Protein AF-A0A1E3SAB3-F1 (afdb_monomer_lite)

Secondary structure (DSSP, 8-state):
-HHHHHHHHHHHHHHHHHHHHHHHHHHHHHHHHHHHHHHHHHHHHHHHHHHHHHHHHHHHHHHHHHHHTT-THHHHHHHHHHHHHHH-TTHHHHHHH--

Foldseek 3Di:
DVVVVVVVVVVVVVVVVVVVVVVVVVVVVVVVVVVVVVVVVVCVVCVVVVVVVVVVVVVVVVLVVCVVVVHPCNVLNPVGSVVCCVVPVPVVVVVVVPD

pLDDT: mean 75.01, std 13.58, range [45.72, 95.44]

Organism: Mycobacterium intermedium (NCBI:txid28445)

Radius of gyration: 34.52 Å; chains: 1; bounding box: 85×29×82 Å

Structure (mmCIF, N/CA/C/O backbone):
data_AF-A0A1E3SAB3-F1
#
_entry.id   AF-A0A1E3SAB3-F1
#
loop_
_atom_site.group_PDB
_atom_site.id
_atom_site.type_symbol
_atom_site.label_atom_id
_atom_site.label_alt_id
_atom_site.label_comp_id
_atom_site.label_asym_id
_atom_site.label_entity_id
_atom_site.label_seq_id
_atom_site.pdbx_PDB_ins_code
_atom_site.Cartn_x
_atom_site.Cartn_y
_atom_site.Cartn_z
_atom_site.occupancy
_atom_site.B_iso_or_equiv
_atom_site.auth_seq_id
_atom_site.auth_comp_id
_atom_site.auth_asym_id
_atom_site.auth_atom_id
_atom_site.pdbx_PDB_model_num
ATOM 1 N N . MET A 1 1 ? 33.434 6.133 -38.827 1.00 71.31 1 MET A N 1
ATOM 2 C CA . MET A 1 1 ? 33.581 5.434 -37.525 1.00 71.31 1 MET A CA 1
ATOM 3 C C . MET A 1 1 ? 32.771 6.106 -36.412 1.00 71.31 1 MET A C 1
ATOM 5 O O . MET A 1 1 ? 32.055 5.404 -35.714 1.00 71.31 1 MET A O 1
ATOM 9 N N . TRP A 1 2 ? 32.771 7.440 -36.299 1.00 87.12 2 TRP A N 1
ATOM 10 C CA . TRP A 1 2 ? 31.996 8.182 -35.286 1.00 87.12 2 TRP A CA 1
ATOM 11 C C . TRP A 1 2 ? 30.472 7.976 -35.323 1.00 87.12 2 TRP A C 1
ATOM 13 O O . TRP A 1 2 ? 29.856 7.834 -34.273 1.00 87.12 2 TRP A O 1
ATOM 23 N N . GLY A 1 3 ? 29.865 7.879 -36.512 1.00 91.19 3 GLY A N 1
ATOM 24 C CA . GLY A 1 3 ? 28.416 7.657 -36.636 1.00 91.19 3 GLY A CA 1
ATOM 25 C C . GLY A 1 3 ? 27.934 6.325 -36.047 1.00 91.19 3 GLY A C 1
ATOM 26 O O . GLY A 1 3 ? 26.870 6.276 -35.439 1.00 91.19 3 GLY A O 1
ATOM 27 N N . ALA A 1 4 ? 28.740 5.262 -36.149 1.00 90.00 4 ALA A N 1
ATOM 28 C CA . ALA A 1 4 ? 28.410 3.961 -35.563 1.00 90.00 4 ALA A CA 1
ATOM 29 C C . ALA A 1 4 ? 28.462 4.003 -34.027 1.00 90.00 4 ALA A C 1
ATOM 31 O O . ALA A 1 4 ? 27.572 3.477 -33.365 1.00 90.00 4 ALA A O 1
ATOM 32 N N . LEU A 1 5 ? 29.459 4.691 -33.460 1.00 92.38 5 LEU A N 1
ATOM 33 C CA . LEU A 1 5 ? 29.556 4.903 -32.012 1.00 92.38 5 LEU A CA 1
ATOM 34 C C . LEU A 1 5 ? 28.376 5.725 -31.484 1.00 92.38 5 LEU A C 1
ATOM 36 O O . LEU A 1 5 ? 27.804 5.389 -30.449 1.00 92.38 5 LEU A O 1
ATOM 40 N N . PHE A 1 6 ? 27.970 6.758 -32.224 1.00 94.94 6 PHE A N 1
ATOM 41 C CA . PHE A 1 6 ? 26.818 7.580 -31.864 1.00 94.94 6 PHE A CA 1
ATOM 42 C C . PHE A 1 6 ? 25.510 6.776 -31.895 1.00 94.94 6 PHE A C 1
ATOM 44 O O . PHE A 1 6 ? 24.705 6.873 -30.972 1.00 94.94 6 PHE A O 1
ATOM 51 N N . ALA A 1 7 ? 25.326 5.922 -32.907 1.00 93.25 7 ALA A N 1
ATOM 52 C CA . ALA A 1 7 ? 24.166 5.038 -33.005 1.00 93.25 7 ALA A CA 1
ATOM 53 C C . ALA A 1 7 ? 24.092 4.039 -31.835 1.00 93.25 7 ALA A C 1
ATOM 55 O O . ALA A 1 7 ? 23.034 3.884 -31.229 1.00 93.25 7 ALA A O 1
ATOM 56 N N . VAL A 1 8 ? 25.214 3.410 -31.466 1.00 94.81 8 VAL A N 1
ATOM 57 C CA . VAL A 1 8 ? 25.278 2.483 -30.320 1.00 94.81 8 VAL A CA 1
ATOM 58 C C . VAL A 1 8 ? 24.951 3.198 -29.010 1.00 94.81 8 VAL A C 1
ATOM 60 O O . VAL A 1 8 ? 24.176 2.682 -28.206 1.00 94.81 8 VAL A O 1
ATOM 63 N N . PHE A 1 9 ? 25.489 4.401 -28.804 1.00 95.25 9 PHE A N 1
ATOM 64 C CA . PHE A 1 9 ? 25.206 5.189 -27.606 1.00 95.25 9 PHE A CA 1
ATOM 65 C C . PHE A 1 9 ? 23.723 5.564 -27.506 1.00 95.25 9 PHE A C 1
ATOM 67 O O . PHE A 1 9 ? 23.112 5.421 -26.448 1.00 95.25 9 PHE A O 1
ATOM 74 N N . LEU A 1 10 ? 23.117 5.975 -28.622 1.00 94.44 10 LEU A N 1
ATOM 75 C CA . LEU A 1 10 ? 21.700 6.323 -28.678 1.00 94.44 10 LEU A CA 1
ATOM 76 C C . LEU A 1 10 ? 20.810 5.118 -28.334 1.00 94.44 10 LEU A C 1
ATOM 78 O O . LEU A 1 10 ? 19.876 5.243 -27.542 1.00 94.44 10 LEU A O 1
ATOM 82 N N . ILE A 1 11 ? 21.147 3.937 -28.860 1.00 93.62 11 ILE A N 1
ATOM 83 C CA . ILE A 1 11 ? 20.459 2.680 -28.537 1.00 93.62 11 ILE A CA 1
ATOM 84 C C . ILE A 1 11 ? 20.618 2.344 -27.052 1.00 93.62 11 ILE A C 1
ATOM 86 O O . ILE A 1 11 ? 19.628 2.034 -26.394 1.00 93.62 11 ILE A O 1
ATOM 90 N N . ALA A 1 12 ? 21.828 2.446 -26.498 1.00 92.88 12 ALA A N 1
ATOM 91 C CA . ALA A 1 12 ? 22.076 2.154 -25.089 1.00 92.88 12 ALA A CA 1
ATOM 92 C C . ALA A 1 12 ? 21.251 3.062 -24.162 1.00 92.88 12 ALA A C 1
ATOM 94 O O . ALA A 1 12 ? 20.616 2.579 -23.225 1.00 92.88 12 ALA A O 1
ATOM 95 N N . VAL A 1 13 ? 21.189 4.365 -24.457 1.00 91.12 13 VAL A N 1
ATOM 96 C CA . VAL A 1 13 ? 20.381 5.324 -23.688 1.00 91.12 13 VAL A CA 1
ATOM 97 C C . VAL A 1 13 ? 18.895 4.989 -23.776 1.00 91.12 13 VAL A C 1
ATOM 99 O O . VAL A 1 13 ? 18.207 5.012 -22.756 1.00 91.12 13 VAL A O 1
ATOM 102 N N . ILE A 1 14 ? 18.400 4.636 -24.964 1.00 91.00 14 ILE A N 1
ATOM 103 C CA . ILE A 1 14 ? 17.013 4.202 -25.157 1.00 91.00 14 ILE A CA 1
ATOM 104 C C . ILE A 1 14 ? 16.729 2.958 -24.311 1.00 91.00 14 ILE A C 1
ATOM 106 O O . ILE A 1 14 ? 15.791 2.966 -23.518 1.00 91.00 14 ILE A O 1
ATOM 110 N N . VAL A 1 15 ? 17.566 1.924 -24.403 1.00 90.75 15 VAL A N 1
ATOM 111 C CA . VAL A 1 15 ? 17.389 0.678 -23.643 1.00 90.75 15 VAL A CA 1
ATOM 112 C C . VAL A 1 15 ? 17.364 0.946 -22.137 1.00 90.75 15 VAL A C 1
ATOM 114 O O . VAL A 1 15 ? 16.448 0.489 -21.454 1.00 90.75 15 VAL A O 1
ATOM 117 N N . ILE A 1 16 ? 18.301 1.747 -21.619 1.00 91.12 16 ILE A N 1
ATOM 11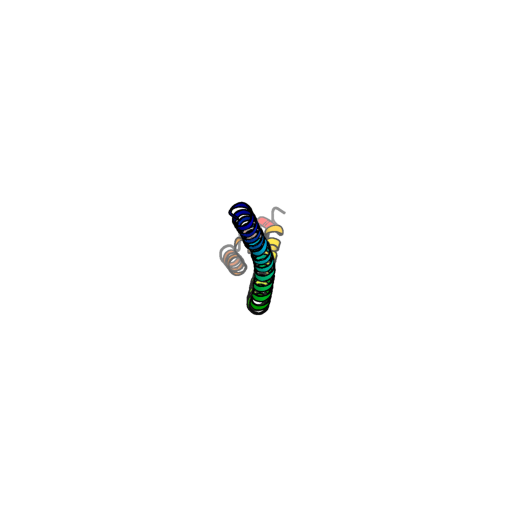8 C CA . ILE A 1 16 ? 18.339 2.117 -20.196 1.00 91.12 16 ILE A CA 1
ATOM 119 C C . ILE A 1 16 ? 17.065 2.875 -19.803 1.00 91.12 16 ILE A C 1
ATOM 121 O O . ILE A 1 16 ? 16.441 2.557 -18.791 1.00 91.12 16 ILE A O 1
ATOM 125 N N . LYS A 1 17 ? 16.638 3.856 -20.607 1.00 88.12 17 LYS A N 1
ATOM 126 C CA . LYS A 1 17 ? 15.431 4.657 -20.351 1.00 88.12 17 LYS A CA 1
ATOM 127 C C . LYS A 1 17 ? 14.185 3.776 -20.267 1.00 88.12 17 LYS A C 1
ATOM 129 O O . LYS A 1 17 ? 13.370 3.970 -19.370 1.00 88.12 17 LYS A O 1
ATOM 134 N N . PHE A 1 18 ? 14.036 2.819 -21.181 1.00 87.31 18 PHE A N 1
ATOM 135 C CA . PHE A 1 18 ? 12.893 1.904 -21.214 1.00 87.31 18 PHE A CA 1
ATOM 136 C C . PHE A 1 18 ? 12.944 0.854 -20.099 1.00 87.31 18 PHE A C 1
ATOM 138 O O . PHE A 1 18 ? 11.901 0.494 -19.559 1.00 87.31 18 PHE A O 1
ATOM 145 N N . PHE A 1 19 ? 14.132 0.424 -19.676 1.00 89.75 19 PHE A N 1
ATOM 146 C CA . PHE A 1 19 ? 14.282 -0.476 -18.532 1.00 89.75 19 PHE A CA 1
ATOM 147 C C . PHE A 1 19 ? 13.727 0.135 -17.233 1.00 89.75 19 PHE A C 1
ATOM 149 O O . PHE A 1 19 ? 13.029 -0.540 -16.476 1.00 89.75 19 PHE A O 1
ATOM 156 N N . TRP A 1 20 ? 13.933 1.438 -17.016 1.00 90.62 20 TRP A N 1
ATOM 157 C CA . TRP A 1 20 ? 13.356 2.153 -15.871 1.00 90.62 20 TRP A CA 1
ATOM 158 C C . TRP A 1 20 ? 11.824 2.164 -15.859 1.00 90.62 20 TRP A C 1
ATOM 160 O O . TRP A 1 20 ? 11.234 2.140 -14.781 1.00 90.62 20 TRP A O 1
ATOM 170 N N . TRP A 1 21 ? 11.166 2.144 -17.022 1.00 90.75 21 TRP A N 1
ATOM 171 C CA . TRP A 1 21 ? 9.707 2.011 -17.087 1.00 90.75 21 TRP A CA 1
ATOM 172 C C . TRP A 1 21 ? 9.233 0.643 -16.595 1.00 90.75 21 TRP A C 1
ATOM 174 O O . TRP A 1 21 ? 8.241 0.568 -15.872 1.00 90.75 21 TRP A O 1
ATOM 184 N N . ILE A 1 22 ? 9.962 -0.427 -16.931 1.00 88.12 22 ILE A N 1
ATOM 185 C CA . ILE A 1 22 ? 9.655 -1.784 -16.459 1.00 88.12 22 ILE A CA 1
ATOM 186 C C . ILE A 1 22 ? 9.857 -1.872 -14.946 1.00 88.12 22 ILE A C 1
ATOM 188 O O . ILE A 1 22 ? 8.979 -2.375 -14.246 1.00 88.12 22 ILE A O 1
ATOM 192 N N . ILE A 1 23 ? 10.966 -1.331 -14.430 1.00 93.69 23 ILE A N 1
ATOM 193 C CA . ILE A 1 23 ? 11.201 -1.252 -12.982 1.00 93.69 23 ILE A CA 1
ATOM 194 C C . ILE A 1 23 ? 10.093 -0.451 -12.301 1.00 93.69 23 ILE A C 1
ATOM 196 O O . ILE A 1 23 ? 9.552 -0.906 -11.299 1.00 93.69 23 ILE A O 1
ATOM 200 N N . GLY A 1 24 ? 9.729 0.715 -12.839 1.00 93.06 24 GLY A N 1
ATOM 201 C CA . GLY A 1 24 ? 8.671 1.553 -12.280 1.00 93.06 24 GLY A CA 1
ATOM 202 C C . GLY A 1 24 ? 7.327 0.824 -12.216 1.00 93.06 24 GLY A C 1
ATOM 203 O O . GLY A 1 24 ? 6.679 0.814 -11.171 1.00 93.06 24 GLY A O 1
ATOM 204 N N . ALA A 1 25 ? 6.939 0.145 -13.298 1.00 92.94 25 ALA A N 1
ATOM 205 C CA . ALA A 1 25 ? 5.717 -0.655 -13.341 1.00 92.94 25 ALA A CA 1
ATOM 206 C C . ALA A 1 25 ? 5.757 -1.826 -12.343 1.00 92.94 25 ALA A C 1
ATOM 208 O O . ALA A 1 25 ? 4.807 -2.026 -11.583 1.00 92.94 25 ALA A O 1
ATOM 209 N N . ALA A 1 26 ? 6.868 -2.565 -12.294 1.00 93.31 26 ALA A N 1
ATOM 210 C CA . ALA A 1 26 ? 7.058 -3.672 -11.361 1.00 93.31 26 ALA A CA 1
ATOM 211 C C . ALA A 1 26 ? 7.036 -3.202 -9.899 1.00 93.31 26 ALA A C 1
ATOM 213 O O . ALA A 1 26 ? 6.408 -3.843 -9.059 1.00 93.31 26 ALA A O 1
ATOM 214 N N . ALA A 1 27 ? 7.657 -2.061 -9.595 1.00 95.38 27 ALA A N 1
ATOM 215 C CA . ALA A 1 27 ? 7.640 -1.456 -8.269 1.00 95.38 27 ALA A CA 1
ATOM 216 C C . ALA A 1 27 ? 6.222 -1.043 -7.858 1.00 95.38 27 ALA A C 1
ATOM 218 O O . ALA A 1 27 ? 5.821 -1.291 -6.723 1.00 95.38 27 ALA A O 1
ATOM 219 N N . MET A 1 28 ? 5.436 -0.475 -8.777 1.00 95.44 28 MET A N 1
ATOM 220 C CA . MET A 1 28 ? 4.054 -0.073 -8.506 1.00 95.44 28 MET A CA 1
ATOM 221 C C . MET A 1 28 ? 3.159 -1.281 -8.190 1.00 95.44 28 MET A C 1
ATOM 223 O O . MET A 1 28 ? 2.409 -1.265 -7.212 1.00 95.44 28 MET A O 1
ATOM 227 N N . ILE A 1 29 ? 3.291 -2.361 -8.965 1.00 93.19 29 ILE A N 1
ATOM 228 C CA . ILE A 1 29 ? 2.587 -3.628 -8.716 1.00 93.19 29 ILE A CA 1
ATOM 229 C C . ILE A 1 29 ? 3.061 -4.249 -7.394 1.00 93.19 29 ILE A C 1
ATOM 231 O O . ILE A 1 29 ? 2.246 -4.621 -6.549 1.00 93.19 29 ILE A O 1
ATOM 235 N N . GLY A 1 30 ? 4.375 -4.316 -7.173 1.00 92.44 30 GLY A N 1
ATOM 236 C CA . GLY A 1 30 ? 4.974 -4.859 -5.956 1.00 92.44 30 GLY A CA 1
ATOM 237 C C . GLY A 1 30 ? 4.507 -4.129 -4.698 1.00 92.44 30 GLY A C 1
ATOM 238 O O . GLY A 1 30 ? 4.092 -4.772 -3.734 1.00 92.44 30 GLY A O 1
ATOM 239 N N . LEU A 1 31 ? 4.476 -2.795 -4.727 1.00 94.19 31 LEU A N 1
ATOM 240 C CA . LEU A 1 31 ? 3.982 -1.973 -3.624 1.00 94.19 31 LEU A CA 1
ATOM 241 C C . LEU A 1 31 ? 2.516 -2.281 -3.304 1.00 94.19 31 LEU A C 1
ATOM 243 O O . LEU A 1 31 ? 2.163 -2.428 -2.134 1.00 94.19 31 LEU A O 1
ATOM 247 N N . PHE A 1 32 ? 1.671 -2.441 -4.327 1.00 89.62 32 PHE A N 1
ATOM 248 C CA . PHE A 1 32 ? 0.271 -2.819 -4.136 1.00 89.62 32 PHE A CA 1
ATOM 249 C C . PHE A 1 32 ? 0.129 -4.194 -3.466 1.00 89.62 32 PHE A C 1
ATOM 251 O O . PHE A 1 32 ? -0.671 -4.360 -2.542 1.00 89.62 32 PHE A O 1
ATOM 258 N N . HIS A 1 33 ? 0.933 -5.177 -3.874 1.00 90.81 33 HIS A N 1
ATOM 259 C CA . HIS A 1 33 ? 0.927 -6.500 -3.250 1.00 90.81 33 HIS A CA 1
ATOM 260 C C . HIS A 1 33 ? 1.415 -6.465 -1.799 1.00 90.81 33 HIS A C 1
ATOM 262 O O . HIS A 1 33 ? 0.772 -7.064 -0.935 1.00 90.81 33 HIS A O 1
ATOM 268 N N . ILE A 1 34 ? 2.497 -5.735 -1.513 1.00 89.06 34 ILE A N 1
ATOM 269 C CA . ILE A 1 34 ? 3.024 -5.560 -0.153 1.00 89.06 34 ILE A CA 1
ATOM 270 C C . ILE A 1 34 ? 1.973 -4.885 0.732 1.00 89.06 34 ILE A C 1
ATOM 272 O O . ILE A 1 34 ? 1.654 -5.400 1.802 1.00 89.06 34 ILE A O 1
ATOM 276 N N . ALA A 1 35 ? 1.357 -3.797 0.264 1.00 86.50 35 ALA A N 1
ATOM 277 C CA . ALA A 1 35 ? 0.286 -3.117 0.985 1.00 86.50 35 ALA A CA 1
ATOM 278 C C . ALA A 1 35 ? -0.903 -4.053 1.260 1.00 86.50 35 ALA A C 1
ATOM 280 O O . ALA A 1 35 ? -1.428 -4.081 2.373 1.00 86.50 35 ALA A O 1
ATOM 281 N N . ARG A 1 36 ? -1.300 -4.880 0.283 1.00 82.38 36 ARG A N 1
ATOM 282 C CA . ARG A 1 36 ? -2.391 -5.855 0.440 1.00 82.38 36 ARG A CA 1
ATOM 283 C C . ARG A 1 36 ? -2.053 -6.968 1.436 1.00 82.38 36 ARG A C 1
ATOM 285 O O . ARG A 1 36 ? -2.933 -7.398 2.181 1.00 82.38 36 ARG A O 1
ATOM 292 N N . LEU A 1 37 ? -0.806 -7.433 1.465 1.00 83.56 37 LEU A N 1
ATOM 293 C CA . LEU A 1 37 ? -0.333 -8.425 2.434 1.00 83.56 37 LEU A CA 1
ATOM 294 C C . LEU A 1 37 ? -0.299 -7.845 3.848 1.00 83.56 37 LEU A C 1
ATOM 296 O O . LEU A 1 37 ? -0.819 -8.474 4.769 1.00 83.56 37 LEU A O 1
ATOM 300 N N . ILE A 1 38 ? 0.229 -6.628 4.003 1.00 83.62 38 ILE A N 1
ATOM 301 C CA . ILE A 1 38 ? 0.249 -5.911 5.282 1.00 83.62 38 ILE A CA 1
ATOM 302 C C . ILE A 1 38 ? -1.178 -5.673 5.774 1.00 83.62 38 ILE A C 1
ATOM 304 O O . ILE A 1 38 ? -1.467 -5.953 6.931 1.00 83.62 38 ILE A O 1
ATOM 308 N N . ALA A 1 39 ? -2.093 -5.237 4.906 1.00 78.94 39 ALA A N 1
ATOM 309 C CA . ALA A 1 39 ? -3.494 -5.034 5.266 1.00 78.94 39 ALA A CA 1
ATOM 310 C C . ALA A 1 39 ? -4.165 -6.327 5.756 1.00 78.94 39 ALA A C 1
ATOM 312 O O . ALA A 1 39 ? -4.914 -6.294 6.729 1.00 78.94 39 ALA A O 1
ATOM 313 N N . ARG A 1 40 ? -3.871 -7.478 5.134 1.00 74.81 40 ARG A N 1
ATOM 314 C CA . ARG A 1 40 ? -4.366 -8.787 5.595 1.00 74.81 40 ARG A CA 1
ATOM 315 C C . ARG A 1 40 ? -3.792 -9.172 6.957 1.00 74.81 40 ARG A C 1
ATOM 317 O O . ARG A 1 40 ? -4.555 -9.522 7.853 1.00 74.81 40 ARG A O 1
ATOM 324 N N . TRP A 1 41 ? -2.487 -9.010 7.144 1.00 69.75 41 TRP A N 1
ATOM 325 C CA . TRP A 1 41 ? -1.821 -9.228 8.432 1.00 69.75 41 TRP A CA 1
ATOM 326 C C . TRP A 1 41 ? -2.364 -8.322 9.542 1.00 69.75 41 TRP A C 1
ATOM 328 O O . TRP A 1 41 ? -2.551 -8.753 10.681 1.00 69.75 41 TRP A O 1
ATOM 338 N N . TYR A 1 42 ? -2.662 -7.067 9.209 1.00 65.88 42 TYR A N 1
ATOM 339 C CA . TYR A 1 42 ? -3.279 -6.129 10.136 1.00 65.88 42 TYR A CA 1
ATOM 340 C C . TYR A 1 42 ? -4.742 -6.464 10.398 1.00 65.88 42 TYR A C 1
ATOM 342 O O . TYR A 1 42 ? -5.196 -6.244 11.511 1.00 65.88 42 TYR A O 1
ATOM 350 N N . SER A 1 43 ? -5.473 -7.013 9.424 1.00 64.12 43 SER A N 1
ATOM 351 C CA . SER A 1 43 ? -6.888 -7.365 9.586 1.00 64.12 43 SER A CA 1
ATOM 352 C C . SER A 1 43 ? -7.119 -8.457 10.632 1.00 64.12 43 SER A C 1
ATOM 354 O O . SER A 1 43 ? -8.070 -8.380 11.406 1.00 64.12 43 SER A O 1
ATOM 356 N N . GLU A 1 44 ? -6.205 -9.423 10.742 1.00 61.94 44 GLU A N 1
ATOM 357 C CA . GLU A 1 44 ? -6.271 -10.462 11.776 1.00 61.94 44 GLU A CA 1
ATOM 358 C C . GLU A 1 44 ? -6.049 -9.885 13.182 1.00 61.94 44 GLU A C 1
ATOM 360 O O . GLU A 1 44 ? -6.684 -10.314 14.145 1.00 61.94 44 GLU A O 1
ATOM 365 N N . ARG A 1 45 ? -5.213 -8.845 13.302 1.00 58.59 45 ARG A N 1
ATOM 366 C CA . ARG A 1 45 ? -5.000 -8.104 14.557 1.00 58.59 45 ARG A CA 1
ATOM 367 C C . ARG A 1 45 ? -6.077 -7.050 14.825 1.00 58.59 45 ARG A C 1
ATOM 369 O O . ARG A 1 45 ? -6.434 -6.818 15.978 1.00 58.59 45 ARG A O 1
ATOM 376 N N . SER A 1 46 ? -6.642 -6.439 13.788 1.00 56.75 46 SER A N 1
ATOM 377 C CA . SER A 1 46 ? -7.687 -5.423 13.901 1.00 56.75 46 SER A CA 1
ATOM 378 C C . SER A 1 46 ? -9.071 -6.025 14.107 1.00 56.75 46 SER A C 1
ATOM 380 O O . SER A 1 46 ? -9.939 -5.327 14.613 1.00 56.75 46 SER A O 1
ATOM 382 N N . ALA A 1 47 ? -9.280 -7.317 13.835 1.00 59.97 47 ALA A N 1
ATOM 383 C CA . ALA A 1 47 ? -10.511 -8.024 14.188 1.00 59.97 47 ALA A CA 1
ATOM 384 C C . ALA A 1 47 ? -10.823 -7.935 15.696 1.00 59.97 47 ALA A C 1
ATOM 386 O O . ALA A 1 47 ? -11.990 -7.848 16.087 1.00 59.97 47 ALA A O 1
ATOM 387 N N . ALA A 1 48 ? -9.792 -7.885 16.548 1.00 59.81 48 ALA A N 1
ATOM 388 C CA . ALA A 1 48 ? -9.956 -7.640 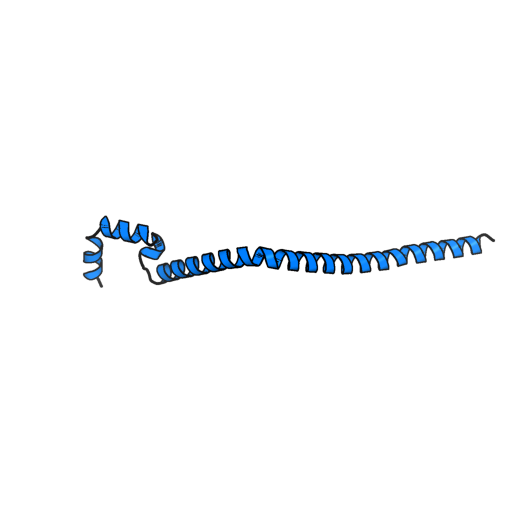17.979 1.00 59.81 48 ALA A CA 1
ATOM 389 C C . ALA A 1 48 ? -10.471 -6.215 18.265 1.00 59.81 48 ALA A C 1
ATOM 391 O O . ALA A 1 48 ? -11.403 -6.037 19.048 1.00 59.81 48 ALA A O 1
ATOM 392 N N . TYR A 1 49 ? -9.936 -5.207 17.571 1.00 58.88 49 TYR A N 1
ATOM 393 C CA . TYR A 1 49 ? -10.380 -3.814 17.688 1.00 58.88 49 TYR A CA 1
ATOM 394 C C . TYR A 1 49 ? -11.757 -3.572 17.055 1.00 58.88 49 TYR A C 1
ATOM 396 O O . TYR A 1 49 ? -12.565 -2.834 17.609 1.00 58.88 49 TYR A O 1
ATOM 404 N N . ALA A 1 50 ? -12.075 -4.221 15.936 1.00 61.91 50 ALA A N 1
ATOM 405 C CA . ALA A 1 50 ? -13.356 -4.093 15.247 1.00 61.91 50 ALA A CA 1
ATOM 406 C C . ALA A 1 50 ? -14.525 -4.555 16.129 1.00 61.91 50 ALA A C 1
ATOM 408 O O . ALA A 1 50 ? -15.575 -3.915 16.148 1.00 61.91 50 ALA A O 1
ATOM 409 N N . ARG A 1 51 ? -14.327 -5.612 16.929 1.00 61.16 51 ARG A N 1
ATOM 410 C CA . ARG A 1 51 ? -15.311 -6.059 17.929 1.00 61.16 51 ARG A CA 1
ATOM 411 C C . ARG A 1 51 ? -15.529 -5.020 19.031 1.00 61.16 51 ARG A C 1
ATOM 413 O O . ARG A 1 51 ? -16.668 -4.796 19.432 1.00 61.16 51 ARG A O 1
ATOM 420 N N . TYR A 1 52 ? -14.462 -4.358 19.482 1.00 61.44 52 TYR A N 1
ATOM 421 C CA . TYR A 1 52 ? -14.551 -3.287 20.478 1.00 61.44 52 TYR A CA 1
ATOM 422 C C . TYR A 1 52 ? -15.342 -2.081 19.950 1.00 61.44 52 TYR A C 1
ATOM 424 O O . TYR A 1 52 ? -16.273 -1.612 20.607 1.00 61.44 52 TYR A O 1
ATOM 432 N N . TRP A 1 53 ? -15.039 -1.628 18.731 1.00 63.84 53 TRP A N 1
ATOM 433 C CA . TRP A 1 53 ? -15.751 -0.518 18.092 1.00 63.84 53 TRP A CA 1
ATOM 434 C C . TRP A 1 53 ? -17.211 -0.853 17.769 1.00 63.84 53 TRP A C 1
ATOM 436 O O . TRP A 1 53 ? -18.077 -0.011 17.987 1.00 63.84 53 TRP A O 1
ATOM 446 N N . ALA A 1 54 ? -17.516 -2.084 17.344 1.00 68.56 54 ALA A N 1
ATOM 447 C CA . ALA A 1 54 ? -18.894 -2.532 17.134 1.00 68.56 54 ALA A CA 1
ATOM 448 C C . ALA A 1 54 ? -19.711 -2.519 18.438 1.00 68.56 54 ALA A C 1
ATOM 450 O O . ALA A 1 54 ? -20.856 -2.068 18.453 1.00 68.56 54 ALA A O 1
ATOM 451 N N . GLY A 1 55 ? -19.111 -2.945 19.555 1.00 69.31 55 GLY A N 1
ATOM 452 C CA . GLY A 1 55 ? -19.739 -2.856 20.874 1.00 69.31 55 GLY A CA 1
ATOM 453 C C . GLY A 1 55 ? -19.926 -1.414 21.363 1.00 69.31 55 GLY A C 1
ATOM 454 O O . GLY A 1 55 ? -20.892 -1.116 22.065 1.00 69.3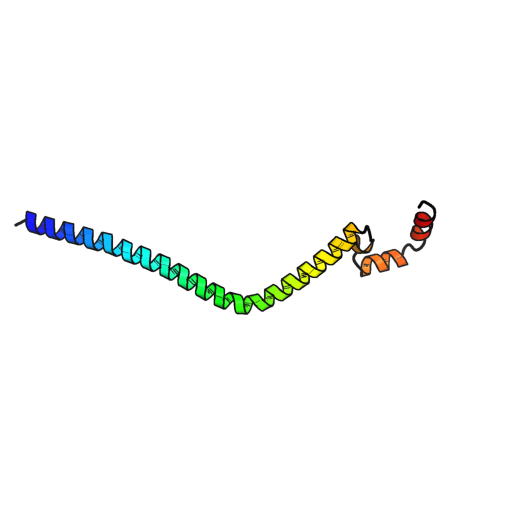1 55 GLY A O 1
ATOM 455 N N . LEU A 1 56 ? -19.027 -0.497 20.994 1.00 71.69 56 LEU A N 1
ATOM 456 C CA . LEU A 1 56 ? -19.16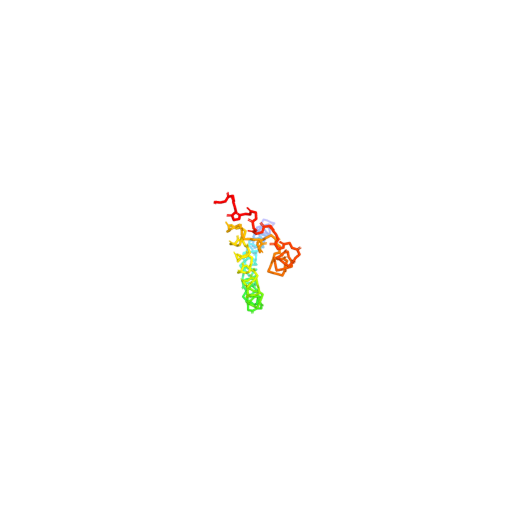6 0.926 21.308 1.00 71.69 56 LEU A CA 1
ATOM 457 C C . LEU A 1 56 ? -20.271 1.587 20.470 1.00 71.69 56 LEU A C 1
ATOM 459 O O . LEU A 1 56 ? -21.105 2.292 21.030 1.00 71.69 56 LEU A O 1
ATOM 463 N N . ALA A 1 57 ? -20.330 1.294 19.169 1.00 72.12 57 ALA A N 1
ATOM 464 C CA . ALA A 1 57 ? -21.383 1.768 18.273 1.00 72.12 57 ALA A CA 1
ATOM 465 C C . ALA A 1 57 ? -22.770 1.275 18.716 1.00 72.12 57 ALA A C 1
ATOM 467 O O . ALA A 1 57 ? -23.694 2.071 18.830 1.00 72.12 57 ALA A O 1
ATOM 468 N N . ALA A 1 58 ? -22.897 -0.003 19.095 1.00 74.38 58 ALA A N 1
ATOM 469 C CA . ALA A 1 58 ? -24.153 -0.548 19.610 1.00 74.38 58 ALA A CA 1
ATOM 470 C C . ALA A 1 58 ? -24.634 0.155 20.895 1.00 74.38 58 ALA A C 1
ATOM 472 O O . ALA A 1 58 ? -25.836 0.344 21.085 1.00 74.38 58 ALA A O 1
ATOM 473 N N . ARG A 1 59 ? -23.711 0.565 21.779 1.00 73.06 59 ARG A N 1
ATOM 474 C CA . ARG A 1 59 ? -24.047 1.344 22.984 1.00 73.06 59 ARG A CA 1
ATOM 475 C C . ARG A 1 59 ? -24.446 2.780 22.646 1.00 73.06 59 ARG A C 1
ATOM 477 O O . ARG A 1 59 ? -25.433 3.266 23.192 1.00 73.06 59 ARG A O 1
ATOM 484 N N . ALA A 1 60 ? -23.739 3.423 21.720 1.00 76.38 60 ALA A N 1
ATOM 485 C CA . ALA A 1 60 ? -24.089 4.756 21.238 1.00 76.38 60 ALA A CA 1
ATOM 486 C C . ALA A 1 60 ? -25.483 4.773 20.583 1.00 76.38 60 ALA A C 1
ATOM 488 O O . ALA A 1 60 ? -26.286 5.656 20.876 1.00 76.38 60 ALA A O 1
ATOM 489 N N . ASP A 1 61 ? -25.821 3.751 19.793 1.00 75.81 61 ASP A N 1
ATOM 490 C CA . ASP A 1 61 ? -27.148 3.601 19.184 1.00 75.81 61 ASP A CA 1
ATOM 491 C C . ASP A 1 61 ? -28.258 3.427 20.228 1.00 75.81 61 ASP A C 1
ATOM 493 O O . ASP A 1 61 ? -29.371 3.931 20.055 1.00 75.81 61 ASP A O 1
ATOM 497 N N . GLN A 1 62 ? -27.985 2.727 21.335 1.00 74.56 62 GLN A N 1
ATOM 498 C CA . GLN A 1 62 ? -28.941 2.620 22.441 1.00 74.56 62 GLN A CA 1
ATOM 499 C C . GLN A 1 62 ? -29.162 3.966 23.136 1.00 74.56 62 GLN A C 1
ATOM 501 O O . GLN A 1 62 ? -30.311 4.339 23.370 1.00 74.56 62 GLN A O 1
ATOM 506 N N . GLN A 1 63 ? -28.093 4.723 23.397 1.00 66.12 63 GLN A N 1
ATOM 507 C CA . GLN A 1 63 ? -28.204 6.071 23.959 1.00 66.12 63 GLN A CA 1
ATOM 508 C C . GLN A 1 63 ? -28.958 7.013 23.013 1.00 66.12 63 GLN A C 1
ATOM 510 O O . GLN A 1 63 ? -29.845 7.745 23.449 1.00 66.12 63 GLN A O 1
ATOM 515 N N . HIS A 1 64 ? -28.689 6.932 21.708 1.00 73.75 64 HIS A N 1
ATOM 516 C CA . HIS A 1 64 ? -29.391 7.709 20.689 1.00 73.75 64 HIS A CA 1
ATOM 517 C C . HIS A 1 64 ? -30.896 7.391 20.657 1.00 73.75 64 HIS A C 1
ATOM 519 O O . HIS A 1 64 ? -31.729 8.296 20.599 1.00 73.75 64 HIS A O 1
ATOM 525 N N . LYS A 1 65 ? -31.274 6.113 20.797 1.00 74.31 65 LYS A N 1
ATOM 526 C CA . LYS A 1 65 ? -32.683 5.702 20.919 1.00 74.31 65 LYS A CA 1
ATOM 527 C C . LYS A 1 65 ? -33.363 6.233 22.186 1.00 74.31 65 LYS A C 1
ATOM 529 O O . LYS A 1 65 ? -34.560 6.508 22.137 1.00 74.31 65 LYS A O 1
ATOM 534 N N . TRP A 1 66 ? -32.649 6.381 23.303 1.00 68.25 66 TRP A N 1
ATOM 535 C CA . TRP A 1 66 ? -33.204 6.975 24.529 1.00 68.25 66 TRP A CA 1
ATOM 536 C C . TRP A 1 66 ? -33.453 8.476 24.378 1.00 68.25 66 TRP A C 1
ATOM 538 O O . TRP A 1 66 ? -34.514 8.952 24.775 1.00 68.25 66 TRP A O 1
ATOM 548 N N . VAL A 1 67 ? -32.540 9.190 23.712 1.00 67.56 67 VAL A N 1
ATOM 549 C CA . VAL A 1 67 ? -32.716 10.611 23.372 1.00 67.56 67 VAL A CA 1
ATOM 550 C C . VAL A 1 67 ? -33.943 10.814 22.482 1.00 67.56 67 VAL A C 1
ATOM 552 O O . VAL A 1 67 ? -34.790 11.646 22.790 1.00 67.56 67 VAL A O 1
ATOM 555 N N . LEU A 1 68 ? -34.102 10.009 21.425 1.00 76.94 68 LEU A N 1
ATOM 556 C CA . LEU A 1 68 ? -35.261 10.102 20.524 1.00 76.94 68 LEU A CA 1
ATOM 557 C C . LEU A 1 68 ? -36.595 9.766 21.207 1.00 76.94 68 LEU A C 1
ATOM 559 O O . LEU A 1 68 ? -37.643 10.247 20.785 1.00 76.94 68 LEU A O 1
ATOM 563 N N . ARG A 1 69 ? -36.572 8.945 22.262 1.00 72.31 69 ARG A N 1
ATOM 564 C CA . ARG A 1 69 ? -37.758 8.610 23.062 1.00 72.31 69 ARG A CA 1
ATOM 565 C C . ARG A 1 69 ? -38.105 9.697 24.092 1.00 72.31 69 ARG A C 1
ATOM 567 O O . ARG A 1 69 ? -39.147 9.594 24.732 1.00 72.31 69 ARG A O 1
ATOM 574 N N . GLY A 1 70 ? -37.255 10.714 24.264 1.00 67.62 70 GLY A N 1
ATOM 575 C CA . GLY A 1 70 ? -37.400 11.703 25.335 1.00 67.62 70 GLY A CA 1
ATOM 576 C C . GLY A 1 70 ? -37.282 11.072 26.727 1.00 67.62 70 GLY A C 1
ATOM 577 O O . GLY A 1 70 ? -37.939 11.516 27.664 1.00 67.62 70 GLY A O 1
ATOM 578 N N . ASP A 1 71 ? -36.516 9.981 26.839 1.00 65.12 71 ASP A N 1
ATOM 579 C CA . ASP A 1 71 ? -36.223 9.315 28.107 1.00 65.12 71 ASP A CA 1
ATOM 580 C C . ASP A 1 71 ? -35.079 10.072 28.799 1.00 65.12 71 ASP A C 1
ATOM 582 O O . ASP A 1 71 ? -34.037 10.317 28.185 1.00 65.12 71 ASP A O 1
ATOM 586 N N . ASP A 1 72 ? -35.248 10.427 30.075 1.00 60.94 72 ASP A N 1
ATOM 587 C CA . ASP A 1 72 ? -34.260 11.177 30.869 1.00 60.94 72 ASP A CA 1
ATOM 588 C C . ASP A 1 72 ? -32.895 10.451 30.944 1.00 60.94 72 ASP A C 1
ATOM 590 O O . ASP A 1 72 ? -31.849 11.070 31.160 1.00 60.94 72 ASP A O 1
ATOM 594 N N . ARG A 1 73 ? -32.873 9.136 30.669 1.00 59.03 73 ARG A N 1
ATOM 595 C CA . ARG A 1 73 ? -31.655 8.315 30.503 1.00 59.03 73 ARG A CA 1
ATOM 596 C C . ARG A 1 73 ? -30.806 8.694 29.291 1.00 59.03 73 ARG A C 1
ATOM 598 O O . ARG A 1 73 ? -29.615 8.389 29.273 1.00 59.03 73 ARG A O 1
ATOM 605 N N . GLY A 1 74 ? -31.391 9.332 28.281 1.00 57.66 74 GLY A N 1
ATOM 606 C CA . GLY A 1 74 ? -30.682 9.801 27.092 1.00 57.66 74 GLY A CA 1
ATOM 607 C C . GLY A 1 74 ? -29.787 11.014 27.360 1.00 57.66 74 GLY A C 1
ATOM 608 O O . GLY A 1 74 ? -28.763 11.157 26.700 1.00 57.66 74 GLY A O 1
ATOM 609 N N . ILE A 1 75 ? -30.137 11.853 28.345 1.00 60.19 75 ILE A N 1
ATOM 610 C CA . ILE A 1 75 ? -29.380 13.069 28.702 1.00 60.19 75 ILE A CA 1
ATOM 611 C C . ILE A 1 75 ? -28.407 12.811 29.859 1.00 60.19 75 ILE A C 1
ATOM 613 O O . ILE A 1 75 ? -27.274 13.284 29.818 1.00 60.19 75 ILE A O 1
ATOM 617 N N . TYR A 1 76 ? -28.816 12.035 30.867 1.00 62.91 76 TYR A N 1
ATOM 618 C CA . TYR A 1 76 ? -28.022 11.831 32.087 1.00 62.91 76 TYR A CA 1
ATOM 619 C C . TYR A 1 76 ? -27.358 10.445 32.191 1.00 62.91 76 TYR A C 1
ATOM 621 O O . TYR A 1 76 ? -26.601 10.195 33.129 1.00 62.91 76 TYR A O 1
ATOM 629 N N . GLY A 1 77 ? -27.621 9.528 31.252 1.00 63.81 77 GLY A N 1
ATOM 630 C CA . GLY A 1 77 ? -27.216 8.122 31.365 1.00 63.81 77 GLY A CA 1
ATOM 631 C C . GLY A 1 77 ? -28.055 7.344 32.389 1.00 63.81 77 GLY A C 1
ATOM 632 O O . GLY A 1 77 ? -28.906 7.906 33.078 1.00 63.81 77 GLY A O 1
ATOM 633 N N . SER A 1 78 ? -27.842 6.028 32.497 1.00 67.88 78 SER A N 1
ATOM 634 C CA . SER A 1 78 ? -28.629 5.165 33.396 1.00 67.88 78 SER A CA 1
ATOM 635 C C . SER A 1 78 ? -28.455 5.525 34.873 1.00 67.88 78 SER A C 1
ATOM 637 O O . SER A 1 78 ? -29.442 5.605 35.597 1.00 67.88 78 SER A O 1
ATOM 639 N N . GLU A 1 79 ? -27.221 5.796 35.305 1.00 66.44 79 GLU A N 1
ATOM 640 C CA . GLU A 1 79 ? -26.918 6.167 36.694 1.00 66.44 79 GLU A CA 1
ATOM 641 C C . GLU A 1 79 ? -27.380 7.593 37.024 1.00 66.44 79 GLU A C 1
ATOM 643 O O . GLU A 1 79 ? -27.954 7.830 38.087 1.00 66.44 79 GLU A O 1
ATOM 648 N N . GLY A 1 80 ? -27.203 8.541 36.099 1.00 65.31 80 GLY A N 1
ATOM 649 C CA . GLY A 1 80 ? -27.643 9.922 36.295 1.00 65.31 80 GLY A CA 1
ATOM 650 C C . GLY A 1 80 ? -29.167 10.065 36.309 1.00 65.31 80 GLY A C 1
ATOM 651 O O . GLY A 1 80 ? -29.698 10.834 37.108 1.00 65.31 80 GLY A O 1
ATOM 652 N N . ALA A 1 81 ? -29.886 9.278 35.502 1.00 65.88 81 ALA A N 1
ATOM 653 C CA . ALA A 1 81 ? -31.348 9.241 35.536 1.00 65.88 81 ALA A CA 1
ATOM 654 C C . ALA A 1 81 ? -31.884 8.684 36.863 1.00 65.88 81 ALA A C 1
ATOM 656 O O . ALA A 1 81 ? -32.866 9.194 37.401 1.00 65.88 81 ALA A O 1
ATOM 657 N N . GLU A 1 82 ? -31.231 7.664 37.423 1.00 68.88 82 GLU A N 1
ATOM 658 C CA . GLU A 1 82 ? -31.626 7.099 38.713 1.00 68.88 82 GLU A CA 1
ATOM 659 C C . GLU A 1 82 ? -31.330 8.058 39.877 1.00 68.88 82 GLU A C 1
ATOM 661 O O . GLU A 1 82 ? -32.138 8.197 40.799 1.00 68.88 82 GLU A O 1
ATOM 666 N N . LEU A 1 83 ? -30.206 8.778 39.810 1.00 72.38 83 LEU A N 1
ATOM 667 C CA . LEU A 1 83 ? -29.859 9.809 40.783 1.00 72.38 83 LEU A CA 1
ATOM 668 C C . LEU A 1 83 ? -30.841 10.989 40.734 1.00 72.38 83 LEU A C 1
ATOM 670 O O . LEU A 1 83 ? -31.320 11.425 41.780 1.00 72.38 83 LEU A O 1
ATOM 674 N N . MET A 1 84 ? -31.202 11.465 39.539 1.00 66.06 84 MET A N 1
ATOM 675 C CA . MET A 1 84 ? -32.197 12.533 39.378 1.00 66.06 84 MET A CA 1
ATOM 676 C C . MET A 1 84 ? -33.580 12.107 39.879 1.00 66.06 84 MET A C 1
ATOM 678 O O . MET A 1 84 ? -34.262 12.894 40.536 1.00 66.06 84 MET A O 1
ATOM 682 N N . HIS A 1 85 ? -33.962 10.843 39.667 1.00 66.62 85 HIS A N 1
ATOM 683 C CA . HIS A 1 85 ? -35.203 10.288 40.206 1.00 66.62 85 HIS A CA 1
ATOM 684 C C . HIS A 1 85 ? -35.230 10.281 41.743 1.00 66.62 85 HIS A C 1
ATOM 686 O O . HIS A 1 85 ? -36.268 10.561 42.342 1.00 66.62 85 HIS A O 1
ATOM 692 N N . ARG A 1 86 ? -34.091 9.996 42.391 1.00 69.38 86 ARG A N 1
ATOM 693 C CA . ARG A 1 86 ? -33.963 10.038 43.857 1.00 69.38 86 ARG A CA 1
ATOM 694 C C . ARG A 1 86 ? -33.930 11.459 44.419 1.00 69.38 86 ARG A C 1
ATOM 696 O O . ARG A 1 86 ? -34.505 11.692 45.477 1.00 69.38 86 ARG A O 1
ATOM 703 N N . LEU A 1 87 ? -33.267 12.393 43.736 1.00 71.25 87 LEU A N 1
ATOM 704 C CA . LEU A 1 87 ? -33.126 13.780 44.195 1.00 71.25 87 LEU A CA 1
ATOM 705 C C . LEU A 1 87 ? -34.411 14.604 44.004 1.00 71.25 87 LEU A C 1
ATOM 707 O O . LEU A 1 87 ? -34.688 15.483 44.817 1.00 71.25 87 LEU A O 1
ATOM 711 N N . PHE A 1 88 ? -35.216 14.314 42.973 1.00 64.06 88 PHE A N 1
ATOM 712 C CA . PHE A 1 88 ? -36.417 15.092 42.637 1.00 64.06 88 PHE A CA 1
ATOM 713 C C . PHE A 1 88 ? -37.668 14.222 42.382 1.00 64.06 88 PHE A C 1
ATOM 715 O O . PHE A 1 88 ? -38.194 14.193 41.267 1.00 64.06 88 PHE A O 1
ATOM 722 N N . PRO A 1 89 ? -38.243 13.568 43.411 1.00 63.41 89 PRO A N 1
ATOM 723 C CA . PRO A 1 89 ? -39.428 12.715 43.246 1.00 63.41 89 PRO A CA 1
ATOM 724 C C . PRO A 1 89 ? -40.712 13.478 42.847 1.00 63.41 89 PRO A C 1
ATOM 726 O O . PRO A 1 89 ? -41.650 12.882 42.314 1.00 63.41 89 PRO A O 1
ATOM 729 N N . ALA A 1 90 ? -40.771 14.798 43.070 1.00 59.56 90 ALA A N 1
ATOM 730 C CA . ALA A 1 90 ? -41.970 15.623 42.872 1.00 59.56 90 ALA A CA 1
ATOM 731 C C . ALA A 1 90 ? -42.245 16.035 41.408 1.00 59.56 90 ALA A C 1
ATOM 733 O O . ALA A 1 90 ? -43.392 16.321 41.058 1.00 59.56 90 ALA A O 1
ATOM 734 N N . GLN A 1 91 ? -41.237 16.032 40.525 1.00 60.91 91 GLN A N 1
ATOM 735 C CA . GLN A 1 91 ? -41.409 16.458 39.123 1.00 60.91 91 GLN A CA 1
ATOM 736 C C . GLN A 1 91 ? -42.313 15.498 38.325 1.00 60.91 91 GLN A C 1
ATOM 738 O O . GLN A 1 91 ? -43.070 15.915 37.445 1.00 60.91 91 GLN A O 1
ATOM 743 N N . ASN A 1 92 ? -42.332 14.220 38.715 1.00 56.41 92 ASN A N 1
ATOM 744 C CA . ASN A 1 92 ? -43.166 13.186 38.101 1.00 56.41 92 ASN A CA 1
ATOM 745 C C . ASN A 1 92 ? -44.669 13.407 38.349 1.00 56.41 92 ASN A C 1
ATOM 747 O O . ASN A 1 92 ? -45.492 12.969 37.544 1.00 56.41 92 ASN A O 1
ATOM 751 N N . GLN A 1 93 ? -45.041 14.080 39.446 1.00 58.50 93 GLN A N 1
ATOM 752 C CA . GLN A 1 93 ? -46.444 14.384 39.750 1.00 58.50 93 GLN A CA 1
ATOM 753 C C . GLN A 1 93 ? -46.978 15.562 38.930 1.00 58.50 93 GLN A C 1
ATOM 755 O O . GLN A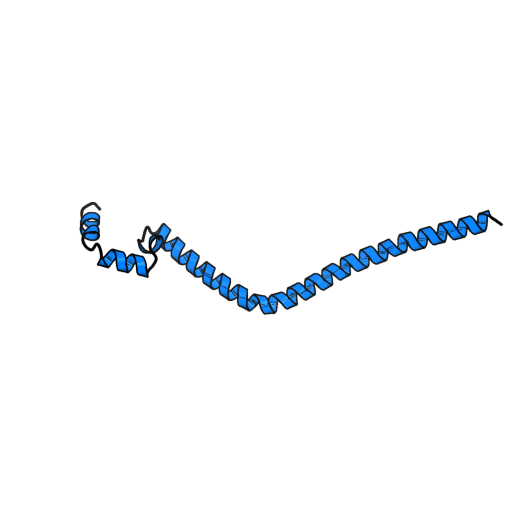 1 93 ? -48.144 15.554 38.542 1.00 58.50 93 GLN A O 1
ATOM 760 N N . ILE A 1 94 ? -46.128 16.541 38.611 1.00 58.09 94 ILE A N 1
ATOM 761 C CA . ILE A 1 94 ? -46.512 17.721 37.823 1.00 58.09 94 ILE A CA 1
ATOM 762 C C . ILE A 1 94 ? -46.742 17.324 36.357 1.00 58.09 94 ILE A C 1
ATOM 764 O O . ILE A 1 94 ? -47.773 17.675 35.782 1.00 58.09 94 ILE A O 1
ATOM 768 N N . ARG A 1 95 ? -45.853 16.494 35.790 1.00 60.44 95 ARG A N 1
ATOM 769 C CA . ARG A 1 95 ? -45.964 15.978 34.413 1.00 60.44 95 ARG A CA 1
ATOM 770 C C . ARG A 1 95 ? -47.202 15.100 34.180 1.00 60.44 95 ARG A C 1
ATOM 772 O O . ARG A 1 95 ? -47.754 15.129 33.090 1.00 60.44 95 ARG A O 1
ATOM 779 N N . ARG A 1 96 ? -47.682 14.349 35.183 1.00 56.88 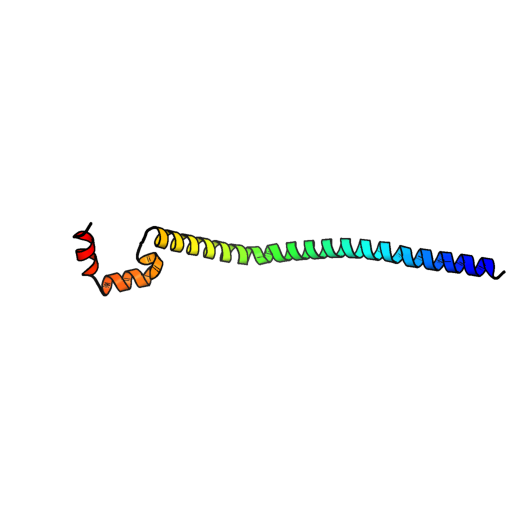96 ARG A N 1
ATOM 780 C CA . ARG A 1 96 ? -48.931 13.559 35.067 1.00 56.88 96 ARG A CA 1
ATOM 781 C C . ARG A 1 96 ? -50.211 14.394 35.138 1.00 56.88 96 ARG A C 1
ATOM 783 O O . ARG A 1 96 ? -51.266 13.889 34.783 1.00 56.88 96 ARG A O 1
ATOM 790 N N . ARG A 1 97 ? -50.142 15.631 35.637 1.00 56.91 97 ARG A N 1
ATOM 791 C CA . ARG A 1 97 ? -51.312 16.509 35.806 1.00 56.91 97 ARG A CA 1
ATOM 792 C C . ARG A 1 97 ? -51.576 17.416 34.602 1.00 56.91 97 ARG A C 1
ATOM 794 O O . ARG A 1 97 ? -52.607 18.074 34.570 1.00 56.91 97 ARG A O 1
ATOM 801 N N . THR A 1 98 ? -50.629 17.486 33.669 1.00 55.62 98 THR A N 1
ATOM 802 C CA . THR A 1 98 ? -50.649 18.365 32.485 1.00 55.62 98 THR A CA 1
ATOM 803 C C . THR A 1 98 ? -50.601 17.598 31.157 1.00 55.62 98 THR A C 1
ATOM 805 O O . THR A 1 98 ? -50.474 18.228 30.111 1.00 55.62 98 THR A O 1
ATOM 808 N N . GLY A 1 99 ? -50.701 16.263 31.196 1.00 45.72 99 GLY A N 1
ATOM 809 C CA . GLY A 1 99 ? -50.828 15.391 30.023 1.00 45.72 99 GLY A CA 1
ATOM 810 C C . GLY A 1 99 ? -52.255 14.913 29.819 1.00 45.72 99 GLY A C 1
ATOM 811 O O . GLY A 1 99 ? -52.931 14.680 30.846 1.00 45.72 99 GLY A O 1
#

Sequence (99 aa):
MWGALFAVFLIAVIVIKFFWWIIGAAAMIGLFHIARLIARWYSERSAAYARYWAGLAARADQQHKWVLRGDDRGIYGSEGAELMHRLFPAQNQIRRRTG